Protein AF-A0A3D1S1Z3-F1 (afdb_monomer_lite)

Sequence (61 aa):
IVKHQGHVKSRQQLMDESQMVVDDTTITSHIKRIRKKFIIIDTQFDYIETVYGMGYRWKQH

pLDDT: mean 72.3, std 20.12, range [41.59, 95.75]

Secondary structure (DSSP, 8-state):
----------HHHHHHHS-TTS-HHHHHHHHHHHHHHHHHH-TT---EEEETTTEEEEPP-

Radius of gyration: 19.91 Å; chains: 1; bounding box: 35×22×64 Å

Foldseek 3Di:
DDDDDDPPVPPVVVVVPDDPPPPLVNLVVVVVVVQVVVCVVPVPDDQWDQDVPPGIDGDDD

Structure (mmCIF, N/CA/C/O backbone):
data_AF-A0A3D1S1Z3-F1
#
_entry.id   AF-A0A3D1S1Z3-F1
#
loop_
_atom_site.group_PDB
_atom_site.id
_atom_site.type_symbol
_atom_site.label_atom_id
_atom_site.label_alt_id
_atom_site.label_comp_id
_atom_site.label_asym_id
_atom_site.label_entity_id
_atom_site.label_seq_id
_atom_site.pdbx_PDB_ins_code
_atom_site.Cartn_x
_atom_site.Cartn_y
_atom_site.Cartn_z
_atom_site.occupancy
_atom_site.B_iso_or_equiv
_atom_site.auth_seq_id
_atom_site.auth_comp_id
_atom_site.auth_asym_id
_atom_site.auth_atom_id
_atom_site.pdbx_PDB_model_num
ATOM 1 N N . ILE A 1 1 ? 17.761 5.503 -55.243 1.00 43.06 1 ILE A N 1
ATOM 2 C CA . ILE A 1 1 ? 18.116 6.500 -54.204 1.00 43.06 1 ILE A CA 1
ATOM 3 C C . ILE A 1 1 ? 17.360 6.074 -52.938 1.00 43.06 1 ILE A C 1
ATOM 5 O O . ILE A 1 1 ? 16.164 6.279 -52.892 1.00 43.06 1 ILE A O 1
ATOM 9 N N . VAL A 1 2 ? 17.847 5.135 -52.118 1.00 41.59 2 VAL A N 1
ATOM 10 C CA . VAL A 1 2 ? 19.051 5.155 -51.257 1.00 41.59 2 VAL A CA 1
ATOM 11 C C . VAL A 1 2 ? 18.742 5.780 -49.881 1.00 41.59 2 VAL A C 1
ATOM 13 O O . VAL A 1 2 ? 18.590 6.990 -49.803 1.00 41.59 2 VAL A O 1
ATOM 16 N N . LYS A 1 3 ? 18.786 4.914 -48.842 1.00 47.16 3 LYS A N 1
ATOM 17 C CA . LYS A 1 3 ? 19.087 5.158 -47.404 1.00 47.16 3 LYS A CA 1
ATOM 18 C C . LYS A 1 3 ? 17.962 5.808 -46.561 1.00 47.16 3 LYS A C 1
ATOM 20 O O . LYS A 1 3 ? 17.611 6.946 -46.802 1.00 47.16 3 LYS A O 1
ATOM 25 N N . HIS A 1 4 ? 17.348 5.179 -45.549 1.00 47.34 4 HIS A N 1
ATOM 26 C CA . HIS A 1 4 ? 17.926 4.373 -44.466 1.00 47.34 4 HIS A CA 1
ATOM 27 C C . HIS A 1 4 ? 16.924 3.353 -43.873 1.00 47.34 4 HIS A C 1
ATOM 29 O O . HIS A 1 4 ? 15.907 3.722 -43.291 1.00 47.34 4 HIS A O 1
ATOM 35 N N . GLN A 1 5 ? 17.280 2.066 -43.945 1.00 45.75 5 GLN A N 1
ATOM 36 C CA . GLN A 1 5 ? 16.954 1.078 -42.911 1.00 45.75 5 GLN A CA 1
ATOM 37 C C . GLN A 1 5 ? 17.643 1.520 -41.607 1.00 45.75 5 GLN A C 1
ATOM 39 O O . GLN A 1 5 ? 18.826 1.853 -41.658 1.00 45.75 5 GLN A O 1
ATOM 44 N N . GLY A 1 6 ? 16.955 1.504 -40.458 1.00 48.41 6 GLY A N 1
ATOM 45 C CA . GLY A 1 6 ? 17.659 1.474 -39.165 1.00 48.41 6 GLY A CA 1
ATOM 46 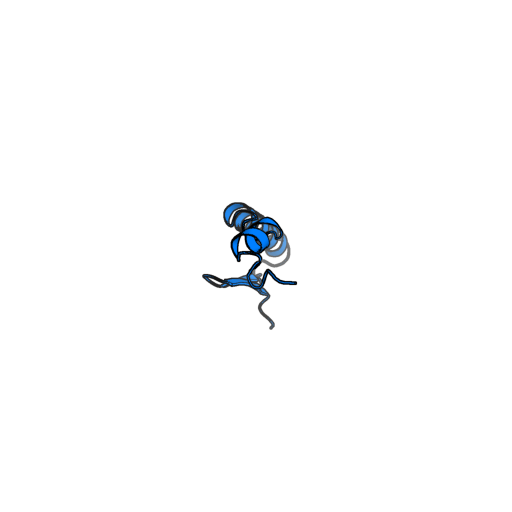C C . GLY A 1 6 ? 17.316 2.503 -38.087 1.00 48.41 6 GLY A C 1
ATOM 47 O O . GLY A 1 6 ? 18.066 2.572 -37.122 1.00 48.41 6 GLY A O 1
ATOM 48 N N . HIS A 1 7 ? 16.205 3.244 -38.142 1.00 47.06 7 HIS A N 1
ATOM 49 C CA . HIS A 1 7 ? 15.712 3.885 -36.912 1.00 47.06 7 HIS A CA 1
ATOM 50 C C . HIS A 1 7 ? 14.786 2.929 -36.164 1.00 47.06 7 HIS A C 1
ATOM 52 O O . HIS A 1 7 ? 13.562 3.025 -36.216 1.00 47.06 7 HIS A O 1
ATOM 58 N N . VAL A 1 8 ? 15.402 1.986 -35.448 1.00 47.81 8 VAL A N 1
ATOM 59 C CA . VAL A 1 8 ? 14.775 1.424 -34.252 1.00 47.81 8 VAL A CA 1
ATOM 60 C C . VAL A 1 8 ? 14.526 2.627 -33.350 1.00 47.81 8 VAL A C 1
ATOM 62 O O . VAL A 1 8 ? 15.479 3.240 -32.875 1.00 47.81 8 VAL A O 1
ATOM 65 N N . LYS A 1 9 ? 13.261 3.013 -33.152 1.00 46.03 9 LYS A N 1
ATOM 66 C CA . LYS A 1 9 ? 12.918 3.819 -31.981 1.00 46.03 9 LYS A CA 1
ATOM 67 C C . LYS A 1 9 ? 13.391 3.002 -30.787 1.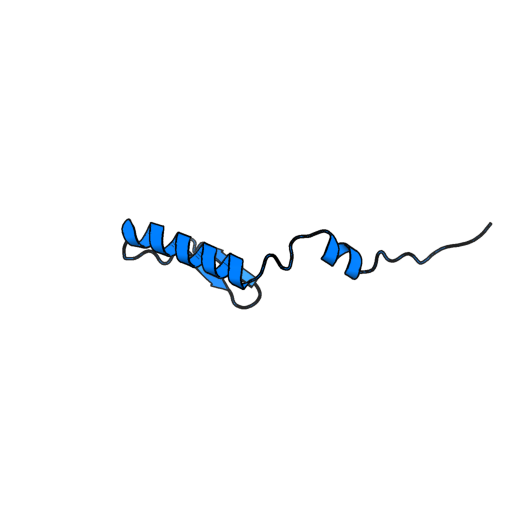00 46.03 9 LYS A C 1
ATOM 69 O O . LYS A 1 9 ? 12.832 1.946 -30.491 1.00 46.03 9 LYS A O 1
ATOM 74 N N . SER A 1 10 ? 14.512 3.412 -30.208 1.00 49.81 10 SER A N 1
ATOM 75 C CA . SER A 1 10 ? 15.157 2.706 -29.116 1.00 49.81 10 SER A CA 1
ATOM 76 C C . SER A 1 10 ? 14.132 2.506 -28.012 1.00 49.81 10 SER A C 1
ATOM 78 O O . SER A 1 10 ? 13.392 3.430 -27.683 1.00 49.81 10 SER A O 1
ATOM 80 N N . ARG A 1 11 ? 14.125 1.319 -27.403 1.00 50.34 11 ARG A N 1
ATOM 81 C CA . ARG A 1 11 ? 13.346 0.983 -26.198 1.00 50.34 11 ARG A CA 1
ATOM 82 C C . ARG A 1 11 ? 13.368 2.096 -25.131 1.00 50.34 11 ARG A C 1
ATOM 84 O O . ARG A 1 11 ? 12.418 2.233 -24.377 1.00 50.34 11 ARG A O 1
ATOM 91 N N . GLN A 1 12 ? 14.416 2.918 -25.130 1.00 51.31 12 GLN A N 1
ATOM 92 C CA . GLN A 1 12 ? 14.582 4.115 -24.314 1.00 51.31 12 GLN A CA 1
ATOM 93 C C . GLN A 1 12 ? 13.511 5.210 -24.520 1.00 51.31 12 GLN A C 1
ATOM 95 O O . GLN A 1 12 ? 13.070 5.782 -23.537 1.00 51.31 12 GLN A O 1
ATOM 100 N N . GLN A 1 13 ? 13.031 5.470 -25.743 1.00 49.09 13 GLN A N 1
ATOM 101 C CA . GLN A 1 13 ? 11.992 6.492 -25.990 1.00 49.09 13 GLN A CA 1
ATOM 102 C C . GLN A 1 13 ? 10.588 6.029 -25.579 1.00 49.09 13 GLN A C 1
ATOM 104 O O . GLN A 1 13 ? 9.755 6.844 -25.205 1.00 49.09 13 GLN A O 1
ATOM 109 N N . LEU A 1 14 ? 10.333 4.717 -25.601 1.00 50.91 14 LEU A N 1
ATOM 110 C CA . LEU A 1 14 ? 9.086 4.142 -25.083 1.00 50.91 14 LEU A CA 1
ATOM 111 C C . LEU A 1 14 ? 9.041 4.151 -23.545 1.00 50.91 14 LEU A C 1
ATOM 113 O O . LEU A 1 14 ? 7.961 4.269 -22.977 1.00 50.91 14 LEU A O 1
ATOM 117 N N . MET A 1 15 ? 10.202 4.058 -22.883 1.00 52.12 15 MET A N 1
ATOM 118 C CA . MET A 1 15 ? 10.324 4.225 -21.427 1.00 52.12 15 MET A CA 1
ATOM 119 C C . MET A 1 15 ? 10.143 5.687 -20.981 1.00 52.12 15 MET A C 1
ATOM 121 O O . MET A 1 15 ? 9.683 5.911 -19.867 1.00 52.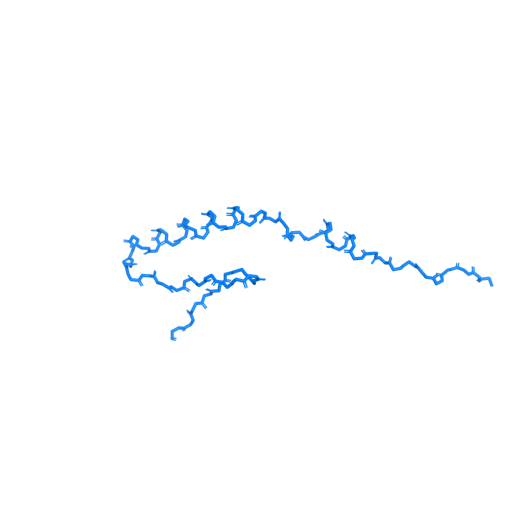12 15 MET A O 1
ATOM 125 N N . ASP A 1 16 ? 10.453 6.663 -21.841 1.00 52.66 16 ASP A N 1
ATOM 126 C CA . ASP A 1 16 ? 10.219 8.091 -21.567 1.00 52.66 16 ASP A CA 1
ATOM 127 C C . ASP A 1 16 ? 8.744 8.505 -21.753 1.00 52.66 16 ASP A C 1
ATOM 129 O O . ASP A 1 16 ? 8.267 9.411 -21.072 1.00 52.66 16 ASP A O 1
ATOM 133 N N . GLU A 1 17 ? 7.992 7.852 -22.648 1.00 46.94 17 GLU A N 1
ATOM 134 C CA . GLU A 1 17 ? 6.612 8.256 -22.981 1.00 46.94 17 GLU A CA 1
ATOM 135 C C . GLU A 1 17 ? 5.534 7.708 -22.029 1.00 46.94 17 GLU A C 1
ATOM 137 O O . GLU A 1 17 ? 4.399 8.189 -22.035 1.00 46.94 17 GLU A O 1
ATOM 142 N N . SER A 1 18 ? 5.844 6.719 -21.191 1.00 44.78 18 SER A N 1
ATOM 143 C CA . SER A 1 18 ? 4.832 6.060 -20.366 1.00 44.78 18 SER A CA 1
ATOM 144 C C . SER A 1 18 ? 5.374 5.760 -18.982 1.00 44.78 18 SER A C 1
ATOM 146 O O . SER A 1 18 ? 6.089 4.787 -18.822 1.00 44.78 18 SER A O 1
ATOM 148 N N . GLN A 1 19 ? 5.025 6.595 -17.995 1.00 47.19 19 GLN A N 1
ATOM 149 C CA . GLN A 1 19 ? 4.424 6.198 -16.704 1.00 47.19 19 GLN A CA 1
ATOM 150 C C . GLN A 1 19 ? 5.034 5.032 -15.881 1.00 47.19 19 GLN A C 1
ATOM 152 O O . GLN A 1 19 ? 4.453 4.649 -14.868 1.00 47.19 19 GLN A O 1
ATOM 157 N N . MET A 1 20 ? 6.179 4.460 -16.250 1.00 46.56 20 MET A N 1
ATOM 158 C CA . MET A 1 20 ? 6.701 3.205 -15.698 1.00 46.56 20 MET A CA 1
ATOM 159 C C . MET A 1 20 ? 7.430 3.401 -14.371 1.00 46.56 20 MET A C 1
ATOM 161 O O . MET A 1 20 ? 7.709 2.434 -13.673 1.00 46.56 20 MET A O 1
ATOM 165 N N . VAL A 1 21 ? 7.694 4.652 -13.999 1.00 47.50 21 VAL A N 1
ATOM 166 C CA . VAL A 1 21 ? 8.233 5.033 -12.693 1.00 47.50 21 VAL A CA 1
ATOM 167 C C . VAL A 1 21 ? 7.364 6.145 -12.113 1.00 47.50 21 VAL A C 1
ATOM 169 O O . VAL A 1 21 ? 7.854 7.189 -11.694 1.00 47.50 21 VAL A O 1
ATOM 172 N N . VAL A 1 22 ? 6.039 5.960 -12.076 1.00 51.06 22 VAL A N 1
ATOM 173 C CA . VAL A 1 22 ? 5.273 6.631 -11.015 1.00 51.06 22 VAL A CA 1
ATOM 174 C C . VAL A 1 22 ? 5.681 5.921 -9.732 1.00 51.06 22 VAL A C 1
ATOM 176 O O . VAL A 1 22 ? 5.029 4.968 -9.333 1.00 51.06 22 VAL A O 1
ATOM 179 N N . ASP A 1 23 ? 6.838 6.329 -9.210 1.00 59.94 23 ASP A N 1
ATOM 180 C CA . ASP A 1 23 ? 7.503 5.930 -7.974 1.00 59.94 23 ASP A CA 1
ATOM 181 C C . ASP A 1 23 ? 6.793 4.778 -7.239 1.00 59.94 23 ASP A C 1
ATOM 183 O O . ASP A 1 23 ? 5.722 4.981 -6.658 1.00 59.94 23 ASP A O 1
ATOM 187 N N . ASP A 1 24 ? 7.379 3.576 -7.205 1.00 60.72 24 ASP A N 1
ATOM 188 C CA . ASP A 1 24 ? 6.847 2.434 -6.433 1.00 60.72 24 ASP A CA 1
ATOM 189 C C . ASP A 1 24 ? 6.477 2.843 -4.992 1.00 60.72 24 ASP A C 1
ATOM 191 O O . ASP A 1 24 ? 5.535 2.325 -4.381 1.00 60.72 24 ASP A O 1
ATOM 195 N N . THR A 1 25 ? 7.184 3.843 -4.461 1.00 62.69 25 THR A N 1
ATOM 196 C CA . THR A 1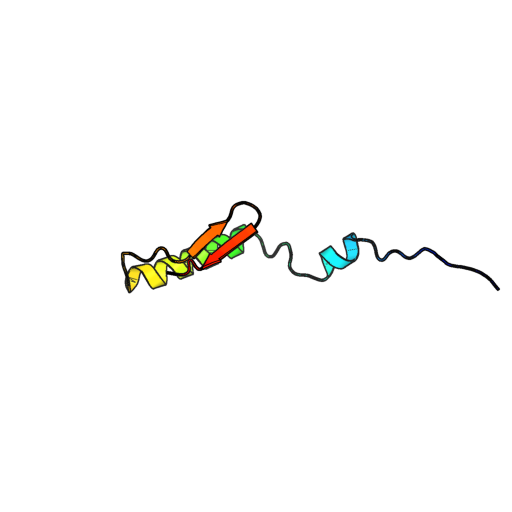 25 ? 6.930 4.501 -3.176 1.00 62.69 25 THR A CA 1
ATOM 197 C C . THR A 1 25 ? 5.586 5.248 -3.123 1.00 62.69 25 THR A C 1
ATOM 199 O O . THR A 1 25 ? 4.843 5.141 -2.134 1.00 62.69 25 THR A O 1
ATOM 202 N N . THR A 1 26 ? 5.226 5.958 -4.192 1.00 73.94 26 THR A N 1
ATOM 203 C CA . THR A 1 26 ? 3.941 6.640 -4.367 1.00 73.94 26 THR A CA 1
ATOM 204 C C . THR A 1 26 ? 2.827 5.607 -4.454 1.00 73.94 26 THR A C 1
ATOM 206 O O . THR A 1 26 ? 1.917 5.632 -3.621 1.00 73.94 26 THR A O 1
ATOM 209 N N . ILE A 1 27 ? 2.923 4.621 -5.349 1.00 81.38 27 ILE A N 1
ATOM 210 C CA . ILE A 1 27 ? 1.884 3.586 -5.500 1.00 81.38 27 ILE A CA 1
ATOM 211 C C . ILE A 1 27 ? 1.679 2.825 -4.180 1.00 81.38 27 ILE A C 1
ATOM 213 O O . ILE A 1 27 ? 0.541 2.680 -3.723 1.00 81.38 27 ILE A O 1
ATOM 217 N N . THR A 1 28 ? 2.760 2.461 -3.484 1.00 84.75 28 THR A N 1
ATOM 218 C CA . THR A 1 28 ? 2.690 1.838 -2.150 1.00 84.75 28 THR A CA 1
ATOM 219 C C . THR A 1 28 ? 1.903 2.692 -1.157 1.00 84.75 28 THR A C 1
ATOM 221 O O . THR A 1 28 ? 1.054 2.186 -0.415 1.00 84.75 28 THR A O 1
ATOM 224 N N . SER A 1 29 ? 2.156 4.001 -1.133 1.00 89.06 29 SER A N 1
ATOM 225 C CA . SER A 1 29 ? 1.472 4.928 -0.228 1.00 89.06 29 SER A CA 1
ATOM 226 C C . SER A 1 29 ? -0.014 5.070 -0.563 1.00 89.06 29 SER A C 1
ATOM 228 O O . SER A 1 29 ? -0.850 5.149 0.342 1.00 89.06 29 SER A O 1
ATOM 230 N N . HIS A 1 30 ? -0.366 5.069 -1.848 1.00 89.69 30 HIS A N 1
ATOM 231 C CA . HIS A 1 30 ? -1.758 5.070 -2.294 1.00 89.69 30 HIS A CA 1
ATOM 232 C C . HI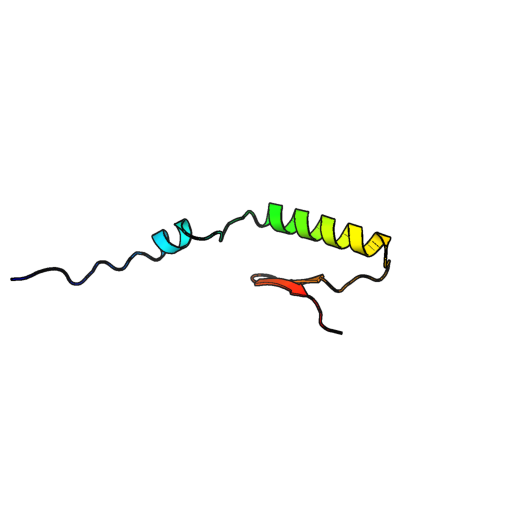S A 1 30 ? -2.474 3.770 -1.900 1.00 89.69 30 HIS A C 1
ATOM 234 O O . HIS A 1 30 ? -3.538 3.835 -1.281 1.00 89.69 30 HIS A O 1
ATOM 240 N N . ILE A 1 31 ? -1.865 2.605 -2.133 1.00 91.19 31 ILE A N 1
ATOM 241 C CA . ILE A 1 31 ? -2.433 1.305 -1.741 1.00 91.19 31 ILE A CA 1
ATOM 242 C C . ILE A 1 31 ? -2.631 1.209 -0.223 1.00 91.19 31 ILE A C 1
ATOM 244 O O . ILE A 1 31 ? -3.689 0.768 0.229 1.00 91.19 31 ILE A O 1
ATOM 248 N N . LYS A 1 32 ? -1.677 1.695 0.585 1.00 91.56 32 LYS A N 1
ATOM 249 C CA . LYS A 1 32 ? -1.836 1.767 2.051 1.00 91.56 32 LYS A CA 1
ATOM 250 C C . LYS A 1 32 ? -3.040 2.618 2.461 1.00 91.56 32 LYS A C 1
ATOM 252 O O . LYS A 1 32 ? -3.812 2.208 3.328 1.00 91.56 32 LYS A O 1
ATOM 257 N N . ARG A 1 33 ? -3.225 3.790 1.840 1.00 93.88 33 ARG A N 1
ATOM 258 C CA . ARG A 1 33 ? -4.374 4.671 2.116 1.00 93.88 33 ARG A CA 1
ATOM 259 C C . ARG A 1 33 ? -5.697 4.021 1.720 1.00 93.88 33 ARG A C 1
ATOM 261 O O . ARG A 1 33 ? -6.661 4.138 2.471 1.00 93.88 33 ARG A O 1
ATOM 268 N N . ILE A 1 34 ? -5.734 3.327 0.584 1.00 93.00 34 ILE A N 1
ATOM 269 C CA . ILE A 1 34 ? -6.918 2.601 0.115 1.00 93.00 34 ILE A CA 1
ATOM 270 C C . ILE A 1 34 ? -7.277 1.485 1.104 1.00 93.00 34 ILE A C 1
ATOM 272 O O . ILE A 1 34 ? -8.388 1.499 1.629 1.00 93.00 34 ILE A O 1
ATOM 276 N N . ARG A 1 35 ? -6.331 0.597 1.452 1.00 94.25 35 ARG A N 1
ATOM 277 C CA . ARG A 1 35 ? -6.552 -0.465 2.455 1.00 94.25 35 ARG A CA 1
ATOM 278 C C . ARG A 1 35 ? -7.067 0.102 3.777 1.00 94.25 35 ARG A C 1
ATOM 280 O O . ARG A 1 35 ? -8.033 -0.414 4.316 1.00 94.25 35 ARG A O 1
ATOM 287 N N . LYS A 1 36 ? -6.488 1.206 4.267 1.00 94.31 36 LYS A N 1
ATOM 288 C CA . LYS A 1 36 ? -6.933 1.844 5.518 1.00 94.31 36 LYS A CA 1
ATOM 289 C C . LYS A 1 36 ? -8.393 2.307 5.458 1.00 94.31 36 LYS A C 1
ATOM 291 O O . LYS A 1 36 ? -9.101 2.148 6.444 1.00 94.31 36 LYS A O 1
ATOM 296 N N . LYS A 1 37 ? -8.848 2.868 4.331 1.00 95.75 37 LYS A N 1
ATOM 297 C CA . LYS A 1 37 ? -10.256 3.272 4.164 1.00 95.75 37 LYS A CA 1
ATOM 298 C C . LYS A 1 37 ? -11.199 2.071 4.183 1.00 95.75 37 LYS A C 1
ATOM 300 O O . LYS A 1 37 ? -12.254 2.161 4.796 1.00 95.75 37 LYS A O 1
ATOM 305 N N . PHE A 1 38 ? -10.806 0.966 3.554 1.00 94.50 38 PHE A N 1
ATOM 306 C CA . PHE A 1 38 ? -11.607 -0.253 3.572 1.00 94.50 38 PHE A CA 1
ATOM 307 C C . PHE A 1 38 ? -11.624 -0.919 4.946 1.00 94.50 38 PHE A C 1
ATOM 309 O O . PHE A 1 38 ? -12.699 -1.268 5.397 1.00 94.50 38 PHE A O 1
ATOM 316 N N . ILE A 1 39 ? -10.492 -0.978 5.654 1.00 94.31 39 ILE A N 1
ATOM 317 C CA . ILE A 1 39 ? -10.405 -1.538 7.015 1.00 94.31 39 ILE A CA 1
ATOM 318 C C . ILE A 1 39 ? -11.343 -0.829 8.006 1.00 94.31 39 ILE A C 1
ATOM 320 O O . ILE A 1 39 ? -11.851 -1.454 8.931 1.00 94.31 39 ILE A O 1
ATOM 324 N N . ILE A 1 40 ? -11.588 0.474 7.821 1.00 95.06 40 ILE A N 1
ATOM 325 C CA . ILE A 1 40 ? -12.544 1.236 8.646 1.00 95.06 40 ILE A CA 1
ATOM 326 C C . ILE A 1 40 ? -13.983 0.726 8.462 1.00 95.06 40 ILE A C 1
ATOM 328 O O . ILE A 1 40 ? -14.771 0.791 9.400 1.00 95.06 40 ILE A O 1
ATOM 332 N N . ILE A 1 41 ? -14.327 0.251 7.264 1.00 95.06 41 ILE A N 1
ATOM 333 C CA . ILE A 1 41 ? -15.672 -0.223 6.906 1.00 95.06 41 ILE A CA 1
ATOM 334 C C . ILE A 1 41 ? -15.793 -1.736 7.141 1.00 95.06 41 ILE A C 1
ATOM 336 O O . ILE A 1 41 ? -16.814 -2.207 7.629 1.00 95.06 41 ILE A O 1
ATOM 340 N N . ASP A 1 42 ? -14.743 -2.481 6.807 1.00 93.12 42 ASP A N 1
ATOM 341 C CA . ASP A 1 42 ? -14.624 -3.930 6.903 1.00 93.12 42 ASP A CA 1
ATOM 342 C C . ASP A 1 42 ? -13.247 -4.286 7.473 1.00 93.12 42 ASP A C 1
ATOM 344 O O . ASP A 1 42 ? -12.227 -4.245 6.780 1.00 93.12 42 ASP A O 1
ATOM 348 N N . THR A 1 43 ? -13.214 -4.665 8.750 1.00 93.00 43 THR A N 1
ATOM 349 C CA . THR A 1 43 ? -11.975 -5.009 9.458 1.00 93.00 43 THR A CA 1
ATOM 350 C C . THR A 1 43 ? -11.283 -6.255 8.905 1.00 93.00 43 THR A C 1
ATOM 352 O O . THR A 1 43 ? -10.107 -6.460 9.210 1.00 93.00 43 THR A O 1
ATOM 355 N N . GLN A 1 44 ? -11.964 -7.059 8.083 1.00 92.81 44 GLN A N 1
ATOM 356 C CA . GLN A 1 44 ? -11.413 -8.254 7.440 1.00 92.81 44 GLN A CA 1
ATOM 357 C C . GLN A 1 44 ? -10.975 -8.005 5.989 1.00 92.81 44 GLN A C 1
ATOM 359 O O . GLN A 1 44 ? -10.645 -8.949 5.273 1.00 92.81 44 GLN A O 1
ATOM 364 N N . PHE A 1 45 ? -10.935 -6.746 5.542 1.00 92.19 45 PHE A N 1
ATOM 365 C CA . PHE A 1 45 ? -10.557 -6.412 4.174 1.00 92.19 45 PHE A CA 1
ATOM 366 C C . PHE A 1 45 ? -9.145 -6.906 3.805 1.00 92.19 45 PHE A C 1
ATOM 368 O O . PHE A 1 45 ? -8.135 -6.354 4.250 1.00 92.19 45 PHE A O 1
ATOM 375 N N . ASP A 1 46 ? -9.081 -7.882 2.897 1.00 90.56 46 ASP A N 1
ATOM 376 C CA . ASP A 1 46 ? -7.836 -8.440 2.343 1.00 90.56 46 ASP A CA 1
ATOM 377 C C . ASP A 1 46 ? -7.915 -8.651 0.814 1.00 90.56 46 ASP A C 1
ATOM 379 O O . ASP A 1 46 ? -7.274 -9.519 0.220 1.00 90.56 46 ASP A O 1
ATOM 383 N N . TYR A 1 47 ? -8.719 -7.830 0.134 1.00 93.12 47 TYR A N 1
ATOM 384 C CA . TYR A 1 47 ? -8.962 -7.966 -1.305 1.00 93.12 47 TYR A CA 1
ATOM 385 C C . TYR A 1 47 ? -7.866 -7.365 -2.188 1.00 93.12 47 TYR A C 1
ATOM 387 O O . TYR A 1 47 ? -7.859 -7.610 -3.386 1.00 93.12 47 TYR A O 1
ATOM 395 N N . ILE A 1 48 ? -6.929 -6.581 -1.650 1.00 91.62 48 ILE A N 1
ATOM 396 C CA . ILE A 1 48 ? -5.808 -6.038 -2.434 1.00 91.62 48 ILE A CA 1
ATOM 397 C C . ILE A 1 48 ? -4.560 -6.841 -2.108 1.00 91.62 48 ILE A C 1
ATOM 399 O O . ILE A 1 48 ? -4.014 -6.708 -1.014 1.00 91.62 48 ILE A O 1
ATOM 403 N N . GLU A 1 49 ? -4.060 -7.599 -3.072 1.00 90.12 49 GLU A N 1
ATOM 404 C CA . GLU A 1 49 ? -2.841 -8.393 -2.975 1.00 90.12 49 GLU A CA 1
ATOM 405 C C . GLU A 1 49 ? -1.646 -7.648 -3.579 1.00 90.12 49 GLU A C 1
ATOM 407 O O . GLU A 1 49 ? -1.764 -6.984 -4.610 1.00 90.12 49 GLU A O 1
ATOM 412 N N . THR A 1 50 ? -0.484 -7.765 -2.937 1.00 89.12 50 THR A N 1
ATOM 413 C CA . THR A 1 50 ? 0.789 -7.312 -3.508 1.00 89.12 50 THR A CA 1
ATOM 414 C C . THR A 1 50 ? 1.401 -8.463 -4.300 1.00 89.12 50 THR A C 1
ATOM 416 O O . THR A 1 50 ? 1.668 -9.522 -3.738 1.00 89.12 50 THR A O 1
ATOM 419 N N . VAL A 1 51 ? 1.664 -8.247 -5.584 1.00 85.81 51 VAL A N 1
ATOM 420 C CA . VAL A 1 51 ? 2.322 -9.210 -6.465 1.00 85.81 51 VAL A CA 1
ATOM 421 C C . VAL A 1 51 ? 3.750 -8.739 -6.723 1.00 85.81 51 VAL A C 1
ATOM 423 O O . VAL A 1 51 ? 3.985 -7.788 -7.470 1.00 85.81 51 VAL A O 1
ATOM 426 N N . TYR A 1 52 ? 4.719 -9.383 -6.072 1.00 77.19 52 TYR A N 1
ATOM 427 C CA . TYR A 1 52 ? 6.132 -9.009 -6.168 1.00 77.19 52 TYR A CA 1
ATOM 428 C C . TYR A 1 52 ? 6.608 -8.992 -7.628 1.00 77.19 52 TYR A C 1
ATOM 430 O O . TYR A 1 52 ? 6.448 -9.971 -8.352 1.00 77.19 52 TYR A O 1
ATOM 438 N N . GLY A 1 53 ? 7.161 -7.858 -8.064 1.00 77.19 53 GLY A N 1
ATOM 439 C CA . GLY A 1 53 ? 7.617 -7.649 -9.443 1.00 77.19 53 GLY A CA 1
ATOM 440 C C . GLY A 1 53 ? 6.514 -7.378 -10.476 1.00 77.19 53 GLY A C 1
ATOM 441 O O . GLY A 1 53 ? 6.847 -7.088 -11.620 1.00 77.19 53 GLY A O 1
ATOM 442 N N . ME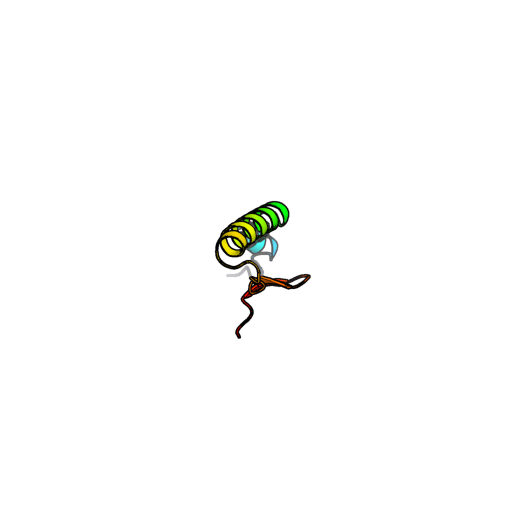T A 1 54 ? 5.227 -7.440 -10.102 1.00 80.50 54 MET A N 1
ATOM 443 C CA . MET A 1 54 ? 4.093 -7.159 -11.005 1.00 80.50 54 MET A CA 1
ATOM 444 C C . MET A 1 54 ? 3.126 -6.077 -10.492 1.00 80.50 54 MET A C 1
ATOM 446 O O . MET A 1 54 ? 2.256 -5.638 -11.239 1.00 80.50 54 MET A O 1
ATOM 450 N N . GLY A 1 55 ? 3.260 -5.629 -9.240 1.00 84.50 55 GLY A N 1
ATOM 451 C CA . GLY A 1 55 ? 2.462 -4.543 -8.665 1.00 84.50 55 GLY A CA 1
ATOM 452 C C . GLY A 1 55 ? 1.378 -5.038 -7.708 1.00 84.50 55 GLY A C 1
ATOM 453 O O . GLY A 1 55 ? 1.673 -5.738 -6.742 1.00 84.50 55 GLY A O 1
ATOM 454 N N . TYR A 1 56 ? 0.122 -4.647 -7.935 1.00 89.12 56 TYR A N 1
ATOM 455 C CA . TYR A 1 56 ? -1.008 -4.962 -7.052 1.00 89.12 56 TYR A CA 1
ATOM 456 C C . TYR A 1 56 ? -2.179 -5.542 -7.840 1.00 89.12 56 TYR A C 1
ATOM 458 O O . TYR A 1 56 ? -2.416 -5.149 -8.981 1.00 89.12 56 TYR A O 1
ATOM 466 N N . ARG A 1 57 ? -2.940 -6.447 -7.222 1.00 86.88 57 ARG A N 1
ATOM 467 C CA . ARG A 1 57 ? -4.099 -7.105 -7.840 1.00 86.88 57 ARG A CA 1
ATOM 468 C C . ARG A 1 57 ? -5.272 -7.179 -6.868 1.00 86.88 57 ARG A C 1
ATOM 470 O O . ARG A 1 57 ? -5.071 -7.316 -5.666 1.00 86.88 57 ARG A O 1
ATOM 477 N N . TRP A 1 58 ? -6.494 -7.126 -7.393 1.00 89.94 58 TRP A N 1
ATOM 478 C CA . TRP A 1 58 ? -7.696 -7.425 -6.620 1.00 89.94 58 TRP A CA 1
ATOM 479 C C . TRP A 1 58 ? -7.930 -8.942 -6.551 1.00 89.94 58 TRP A C 1
ATOM 481 O O . TRP A 1 58 ? -7.990 -9.595 -7.595 1.00 89.94 58 TRP A O 1
ATOM 491 N N . LYS A 1 59 ? -8.058 -9.513 -5.350 1.00 88.88 59 LYS A N 1
ATOM 492 C CA . LYS A 1 59 ? -8.473 -10.906 -5.156 1.00 88.88 59 LYS A CA 1
ATOM 493 C C . LYS A 1 59 ? -9.940 -11.024 -5.560 1.00 88.88 59 LYS A C 1
ATOM 495 O O . LYS A 1 59 ? -10.783 -10.281 -5.064 1.00 88.88 59 LYS A O 1
ATOM 500 N N . GLN A 1 60 ? -10.245 -11.930 -6.479 1.00 75.62 60 GLN A N 1
ATOM 501 C CA . GLN A 1 60 ? -11.626 -12.326 -6.738 1.00 75.62 60 GLN A CA 1
ATOM 502 C C . GLN A 1 60 ? -12.005 -13.378 -5.697 1.00 75.62 60 GLN A C 1
ATOM 504 O O . GLN A 1 60 ? -11.214 -14.285 -5.438 1.00 75.62 60 GLN A O 1
ATOM 509 N N . HIS A 1 61 ? -13.161 -13.191 -5.069 1.00 59.66 61 HIS A N 1
ATOM 510 C CA . HIS A 1 61 ? -13.729 -14.139 -4.119 1.00 59.66 61 HIS A CA 1
ATOM 511 C C . HIS A 1 61 ? -14.681 -15.102 -4.816 1.00 59.66 61 HIS A C 1
ATOM 513 O O . HIS A 1 61 ? -15.255 -14.692 -5.853 1.00 59.66 61 HIS A O 1
#